Protein AF-A0A386PPX9-F1 (afdb_monomer_lite)

Foldseek 3Di:
DDDDDDDDDDDPVVVVVVVVVCVVVVDDPVVVVVVVVVVVVVVVVVVVVVVVVVVVDPPDDDDPVRVCVVVVHDD

pLDDT: mean 94.72, std 5.94, range [56.47, 98.44]

InterPro domains:
  IPR046257 Protein of unknown function DUF6290 [PF19807] (5-71)

Structure (mmCIF, N/CA/C/O backbone):
data_AF-A0A386PPX9-F1
#
_entry.id   AF-A0A386PPX9-F1
#
loop_
_atom_site.group_PDB
_atom_site.id
_atom_site.type_symbol
_atom_site.label_atom_id
_atom_site.label_alt_id
_atom_site.label_comp_id
_atom_site.label_asym_id
_atom_site.label_entity_id
_atom_site.label_seq_id
_atom_site.pdbx_PDB_ins_code
_atom_site.Cartn_x
_atom_site.Cartn_y
_atom_site.Cartn_z
_atom_site.occupancy
_atom_site.B_iso_or_equiv
_atom_site.auth_seq_id
_atom_site.auth_comp_id
_atom_site.auth_asym_id
_atom_site.auth_atom_id
_atom_site.pdbx_PDB_model_num
ATOM 1 N N . MET A 1 1 ? 8.249 -14.134 20.059 1.00 56.47 1 MET A N 1
ATOM 2 C CA . MET A 1 1 ? 8.629 -12.768 19.637 1.00 56.47 1 MET A CA 1
ATOM 3 C C . MET A 1 1 ? 8.327 -11.809 20.774 1.00 56.47 1 MET A C 1
ATOM 5 O O . MET A 1 1 ? 7.300 -11.975 21.417 1.00 56.47 1 MET A O 1
ATOM 9 N N . THR A 1 2 ? 9.206 -10.852 21.058 1.00 74.69 2 THR A N 1
ATOM 10 C CA . THR A 1 2 ? 8.955 -9.792 22.046 1.00 74.69 2 THR A CA 1
ATOM 11 C C . THR A 1 2 ? 8.218 -8.635 21.376 1.00 74.69 2 THR A C 1
ATOM 13 O O . THR A 1 2 ? 8.756 -7.990 20.480 1.00 74.69 2 THR A O 1
ATOM 16 N N . THR A 1 3 ? 6.986 -8.368 21.802 1.00 82.88 3 THR A N 1
ATOM 17 C CA . THR A 1 3 ? 6.192 -7.229 21.323 1.00 82.88 3 THR A CA 1
ATOM 18 C C . THR A 1 3 ? 6.628 -5.943 22.022 1.00 82.88 3 THR A C 1
ATOM 20 O O . THR A 1 3 ? 6.903 -5.945 23.223 1.00 82.88 3 THR A O 1
ATOM 23 N N . LYS A 1 4 ? 6.679 -4.829 21.284 1.00 91.44 4 LYS A N 1
ATOM 24 C CA . LYS A 1 4 ? 6.917 -3.490 21.841 1.00 91.44 4 LYS A CA 1
ATOM 25 C C . LYS A 1 4 ? 5.717 -2.600 21.559 1.00 91.44 4 LYS A C 1
ATOM 27 O O . LYS A 1 4 ? 5.268 -2.524 20.423 1.00 91.44 4 LYS A O 1
ATOM 32 N N . THR A 1 5 ? 5.250 -1.885 22.575 1.00 92.56 5 THR A N 1
ATOM 33 C CA . THR A 1 5 ? 4.130 -0.952 22.433 1.00 92.56 5 THR A CA 1
ATOM 34 C C . THR A 1 5 ? 4.609 0.396 21.908 1.00 92.56 5 THR A C 1
ATOM 36 O O . THR A 1 5 ? 5.645 0.914 22.332 1.00 92.56 5 THR A O 1
ATOM 39 N N . LYS A 1 6 ? 3.827 0.984 21.003 1.00 90.94 6 LYS A N 1
ATOM 40 C CA . LYS A 1 6 ? 3.953 2.374 20.562 1.00 90.94 6 LYS A CA 1
ATOM 41 C C . LYS A 1 6 ? 2.616 3.078 20.779 1.00 90.94 6 LYS A C 1
ATOM 43 O O . LYS A 1 6 ? 1.569 2.455 20.640 1.00 90.94 6 LYS A O 1
AT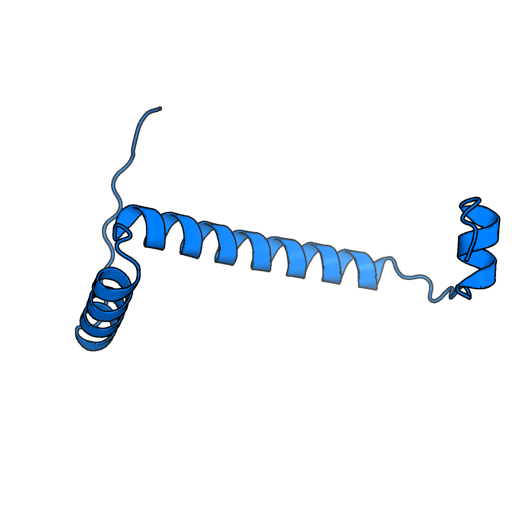OM 48 N N . SER A 1 7 ? 2.665 4.369 21.087 1.00 93.56 7 SER A N 1
ATOM 49 C CA . SER A 1 7 ? 1.475 5.215 21.210 1.00 93.56 7 SER A CA 1
ATOM 50 C C . SER A 1 7 ? 1.514 6.299 20.143 1.00 93.56 7 SER A C 1
ATOM 52 O O . SER A 1 7 ? 2.556 6.919 19.933 1.00 93.56 7 SER A O 1
ATOM 54 N N . LEU A 1 8 ? 0.376 6.545 19.497 1.00 90.19 8 LEU A N 1
ATOM 55 C CA . LEU A 1 8 ? 0.220 7.571 18.472 1.00 90.19 8 LEU A CA 1
ATOM 56 C C . LEU A 1 8 ? -0.843 8.579 18.913 1.00 90.19 8 LEU A C 1
ATOM 58 O O . LEU A 1 8 ? -1.883 8.202 19.448 1.00 90.19 8 LEU A O 1
ATOM 62 N N . ARG A 1 9 ? -0.583 9.867 18.678 1.00 96.00 9 ARG A N 1
ATOM 63 C CA . ARG A 1 9 ? -1.607 10.913 18.772 1.00 96.00 9 ARG A CA 1
ATOM 64 C C . ARG A 1 9 ? -2.153 11.162 17.374 1.00 96.00 9 ARG A C 1
ATOM 66 O O . ARG A 1 9 ? -1.380 11.469 16.472 1.00 96.00 9 ARG A O 1
ATOM 73 N N . ILE A 1 10 ? -3.464 11.045 17.217 1.00 95.12 10 ILE A N 1
ATOM 74 C CA . ILE A 1 10 ? -4.174 11.291 15.959 1.00 95.12 10 ILE A CA 1
ATOM 75 C C . ILE A 1 10 ? -5.321 12.270 16.187 1.00 95.12 10 ILE A C 1
ATOM 77 O O . ILE A 1 10 ? -5.781 12.441 17.318 1.00 95.12 10 ILE A O 1
ATOM 81 N N . SER A 1 11 ? -5.764 12.934 15.119 1.00 98.25 11 SER A N 1
ATOM 82 C CA . 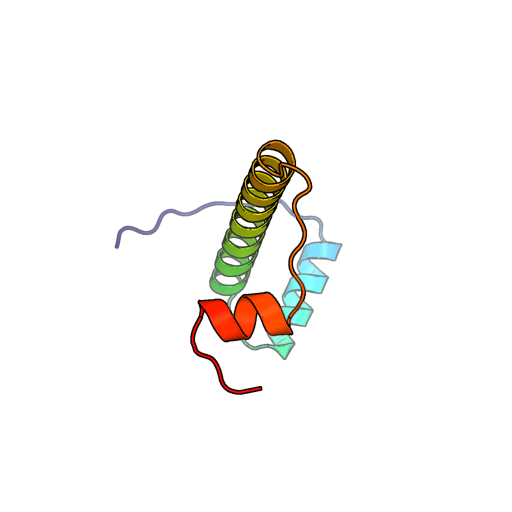SER A 1 11 ? -6.953 13.783 15.180 1.00 98.25 11 SER A CA 1
ATOM 83 C C . SER A 1 11 ? -8.208 12.942 15.421 1.00 98.25 11 SER A C 1
ATOM 85 O O . SER A 1 11 ? -8.255 11.755 15.090 1.00 98.25 11 SER A O 1
ATOM 87 N N . SER A 1 12 ? -9.245 13.577 15.973 1.00 98.00 12 SER A N 1
ATOM 88 C CA . SER A 1 12 ? -10.549 12.933 16.161 1.00 98.00 12 SER A CA 1
ATOM 89 C C . SER A 1 12 ? -11.131 12.439 14.833 1.00 98.00 12 SER A C 1
ATOM 91 O O . SER A 1 12 ? -11.651 11.329 14.768 1.00 98.00 12 SER A O 1
ATOM 93 N N . ASP A 1 13 ? -10.996 13.229 13.767 1.00 98.44 13 ASP A N 1
ATOM 94 C CA . ASP A 1 13 ? -11.535 12.880 12.449 1.00 98.44 13 ASP A CA 1
ATOM 95 C C . ASP A 1 13 ? -10.855 11.637 11.870 1.00 98.44 13 ASP A C 1
ATOM 97 O O . ASP A 1 13 ? -11.529 10.724 11.394 1.00 98.44 13 ASP A O 1
ATOM 101 N N . LEU A 1 14 ? -9.524 11.554 11.984 1.00 97.38 14 LEU A N 1
ATOM 102 C CA . LEU A 1 14 ? -8.778 10.381 11.539 1.00 97.38 14 LEU A CA 1
ATOM 103 C C . LEU A 1 14 ? -9.137 9.146 12.373 1.00 97.38 14 LEU A C 1
ATOM 105 O O . LEU A 1 14 ? -9.318 8.068 11.818 1.00 97.38 14 LEU A O 1
ATOM 109 N N . ASN A 1 15 ? -9.290 9.298 13.691 1.00 97.19 15 ASN A N 1
ATOM 110 C CA . ASN A 1 15 ? -9.738 8.206 14.555 1.00 97.19 15 ASN A CA 1
ATOM 111 C C . ASN A 1 15 ? -11.118 7.673 14.135 1.00 97.19 15 ASN A C 1
ATOM 113 O O . ASN A 1 15 ? -11.322 6.462 14.096 1.00 97.19 15 ASN A O 1
ATOM 117 N N . ASN A 1 16 ? -12.057 8.560 13.800 1.00 98.19 16 ASN A N 1
ATOM 118 C CA . ASN A 1 16 ? -13.390 8.159 13.353 1.00 98.19 16 ASN A CA 1
ATOM 119 C C . ASN A 1 16 ? -13.328 7.405 12.019 1.00 98.19 16 ASN A C 1
ATOM 121 O O . ASN A 1 16 ? -13.888 6.316 11.918 1.00 98.19 16 ASN A O 1
ATOM 125 N N . ALA A 1 17 ? -12.573 7.923 11.048 1.00 98.12 17 ALA A N 1
ATOM 126 C CA . ALA A 1 17 ? -12.384 7.268 9.756 1.00 98.12 17 ALA A CA 1
ATOM 127 C C . ALA A 1 17 ? -11.743 5.876 9.891 1.00 98.12 17 ALA A C 1
ATOM 129 O O . ALA A 1 17 ? -12.208 4.922 9.271 1.00 98.12 17 ALA A O 1
ATOM 130 N N . ILE A 1 18 ? -10.718 5.741 10.742 1.00 96.81 18 ILE A N 1
ATOM 131 C CA . ILE A 1 18 ? -10.090 4.447 11.039 1.00 96.81 18 ILE A CA 1
ATOM 132 C C . ILE A 1 18 ? -11.122 3.494 11.638 1.00 96.81 18 ILE A C 1
ATOM 134 O O . ILE A 1 18 ? -11.260 2.375 11.165 1.00 96.81 18 ILE A O 1
ATOM 138 N N . ASN A 1 19 ? -11.895 3.928 12.634 1.00 97.06 19 ASN A N 1
ATOM 139 C CA . ASN A 1 19 ? -12.890 3.061 13.262 1.00 97.06 19 ASN A CA 1
ATOM 140 C C . ASN A 1 19 ? -13.974 2.597 12.284 1.00 97.06 19 ASN A C 1
ATOM 142 O O . ASN A 1 19 ? -14.402 1.449 12.361 1.00 97.06 19 ASN A O 1
ATOM 146 N N . ASP A 1 20 ? -14.424 3.459 11.374 1.00 98.25 20 ASP A N 1
ATOM 147 C CA . ASP A 1 20 ? -15.417 3.078 10.369 1.00 98.25 20 ASP A CA 1
ATOM 148 C C . ASP A 1 20 ? -14.847 2.079 9.359 1.00 98.25 20 ASP A C 1
ATOM 150 O O . ASP A 1 20 ? -15.515 1.102 9.024 1.00 98.25 20 ASP A O 1
ATOM 154 N N . TYR A 1 21 ? -13.587 2.253 8.960 1.00 97.94 21 TYR A N 1
ATOM 155 C CA . TYR A 1 21 ? -12.864 1.281 8.147 1.00 97.94 21 TYR A CA 1
ATOM 156 C C . TYR A 1 21 ? -12.734 -0.081 8.858 1.00 97.94 21 TYR A C 1
ATOM 158 O O . TYR A 1 21 ? -13.161 -1.095 8.308 1.00 97.94 21 TYR A O 1
ATOM 166 N N . LEU A 1 22 ? -12.278 -0.106 10.117 1.00 97.75 22 LEU A N 1
ATOM 167 C CA . LEU A 1 22 ? -12.119 -1.343 10.898 1.00 97.75 22 LEU A CA 1
ATOM 168 C C . LEU A 1 22 ? -13.453 -2.076 11.138 1.00 97.75 22 LEU A C 1
ATOM 170 O O . LEU A 1 22 ? -13.482 -3.303 11.185 1.00 97.75 22 LEU A O 1
ATOM 174 N N . LYS A 1 23 ? -14.577 -1.354 11.269 1.00 98.00 23 LYS A N 1
ATOM 175 C CA . LYS A 1 23 ? -15.916 -1.974 11.366 1.00 98.00 23 LYS A CA 1
ATOM 176 C C . LYS A 1 23 ? -16.300 -2.726 10.094 1.00 98.00 23 LYS A C 1
ATOM 178 O O . LYS A 1 23 ? -17.002 -3.729 10.183 1.00 98.00 23 LYS A O 1
ATOM 183 N N . VAL A 1 24 ? -15.895 -2.218 8.931 1.00 98.06 24 VAL A N 1
ATOM 184 C CA . VAL A 1 24 ? -16.204 -2.821 7.630 1.00 98.06 24 VAL A CA 1
ATOM 185 C C . VAL A 1 24 ? -15.276 -3.998 7.344 1.00 98.06 24 VAL A C 1
ATOM 187 O O . VAL A 1 24 ? -15.745 -5.034 6.881 1.00 98.06 24 VAL A O 1
ATOM 190 N N . THR A 1 25 ? -13.978 -3.861 7.625 1.00 97.06 25 THR A N 1
ATOM 191 C CA . THR A 1 25 ? -12.986 -4.904 7.321 1.00 97.06 25 THR A CA 1
ATOM 192 C C . THR A 1 25 ? -12.907 -5.994 8.387 1.00 97.06 25 THR A C 1
ATOM 194 O O . THR A 1 25 ? -12.492 -7.113 8.091 1.00 97.06 25 THR A O 1
ATOM 197 N N . GLY A 1 26 ? -13.308 -5.692 9.625 1.00 97.00 26 GLY A N 1
ATOM 198 C CA . GLY A 1 26 ? -13.201 -6.602 10.764 1.00 97.00 26 GLY A CA 1
ATOM 199 C C . GLY A 1 26 ? -11.770 -6.784 11.280 1.00 97.00 26 GLY A C 1
ATOM 200 O O . GLY A 1 26 ? -11.536 -7.633 12.141 1.00 97.00 26 GLY A O 1
ATOM 201 N N . GLU A 1 27 ? -10.805 -6.017 10.770 1.00 96.50 27 GLU A N 1
ATOM 202 C CA . GLU A 1 27 ? -9.416 -6.100 11.212 1.00 96.50 27 GLU A CA 1
ATOM 203 C C . GLU A 1 27 ? -9.184 -5.355 12.537 1.00 96.50 27 GLU A C 1
ATOM 205 O O . GLU A 1 27 ? -9.955 -4.490 12.958 1.00 96.50 27 GLU A O 1
ATOM 210 N N . SER A 1 28 ? -8.085 -5.683 13.218 1.00 96.75 28 SER A N 1
ATOM 211 C CA . SER A 1 28 ? -7.686 -4.963 14.428 1.00 96.75 28 SER A CA 1
ATOM 212 C C . SER A 1 28 ? -6.937 -3.676 14.081 1.00 96.75 28 SER A C 1
ATOM 214 O O . SER A 1 28 ? -6.213 -3.613 13.089 1.00 96.75 28 SER A O 1
ATOM 216 N N . PHE A 1 29 ? -6.997 -2.672 14.960 1.00 95.19 29 PHE A N 1
ATOM 217 C CA . PHE A 1 29 ? -6.173 -1.472 14.791 1.00 95.19 29 PHE A CA 1
ATOM 218 C C . PHE A 1 29 ? -4.671 -1.796 14.718 1.00 95.19 29 PHE A C 1
ATOM 220 O O . PHE A 1 29 ? -3.942 -1.152 13.970 1.00 95.19 29 PHE A O 1
ATOM 227 N N . ASN A 1 30 ? -4.202 -2.798 15.473 1.00 94.50 30 ASN A N 1
ATOM 228 C CA . ASN A 1 30 ? -2.787 -3.166 15.475 1.00 94.50 30 ASN A CA 1
ATOM 229 C C . ASN A 1 30 ? -2.354 -3.770 14.133 1.00 94.50 30 ASN A C 1
ATOM 231 O O . ASN A 1 30 ? -1.337 -3.350 13.597 1.00 94.50 30 ASN A O 1
ATOM 235 N N . SER A 1 31 ? -3.141 -4.696 13.569 1.00 95.69 31 SER A N 1
ATOM 236 C CA . SER A 1 31 ? -2.856 -5.274 12.247 1.00 95.69 31 SER A CA 1
ATOM 237 C C . SER A 1 31 ? -2.885 -4.209 11.154 1.00 95.69 31 SER A C 1
ATOM 239 O O . SER A 1 31 ? -1.952 -4.132 10.362 1.00 95.69 31 SER A O 1
ATOM 241 N N . PHE A 1 32 ? -3.887 -3.325 11.181 1.00 96.19 32 PHE A N 1
ATOM 242 C CA . PHE A 1 32 ? -3.969 -2.196 10.257 1.00 96.19 32 PHE A CA 1
ATOM 243 C C . PHE A 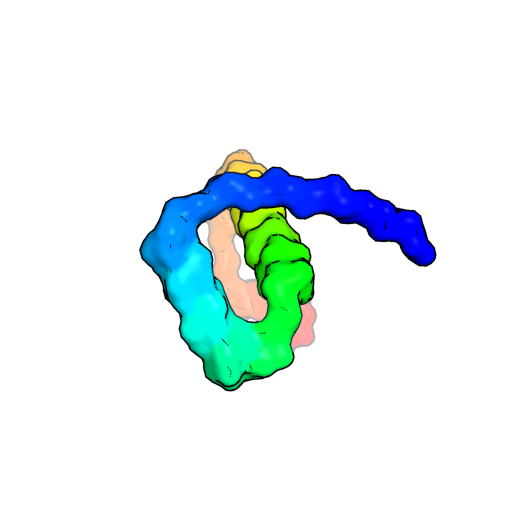1 32 ? -2.726 -1.297 10.345 1.00 96.19 32 PHE A C 1
ATOM 245 O O . PHE A 1 32 ? -2.109 -0.966 9.334 1.00 96.19 32 PHE A O 1
ATOM 252 N N . ALA A 1 33 ? -2.333 -0.912 11.563 1.00 94.81 33 ALA A N 1
ATOM 253 C CA . ALA A 1 33 ? -1.191 -0.034 11.780 1.00 94.81 33 ALA A CA 1
ATOM 254 C C . ALA A 1 33 ? 0.137 -0.692 11.372 1.00 94.81 33 ALA A C 1
ATOM 256 O O . ALA A 1 33 ? 0.993 -0.019 10.800 1.00 94.81 33 ALA A O 1
ATOM 257 N N . GLU A 1 34 ? 0.321 -1.984 11.656 1.00 94.50 34 GLU A N 1
ATOM 258 C CA . GLU A 1 34 ? 1.508 -2.743 11.248 1.00 94.50 34 GLU A CA 1
ATOM 259 C C . GLU A 1 34 ? 1.637 -2.808 9.725 1.00 94.50 34 GLU A C 1
ATOM 261 O O . GLU A 1 34 ? 2.698 -2.454 9.206 1.00 94.50 34 GLU A O 1
ATOM 266 N N . SER A 1 35 ? 0.560 -3.158 9.017 1.00 95.81 35 SER A N 1
ATOM 267 C CA . SER A 1 35 ? 0.533 -3.178 7.550 1.00 95.81 35 SER A CA 1
ATOM 268 C C . SER A 1 35 ? 0.791 -1.795 6.960 1.00 95.81 35 SER A C 1
ATOM 270 O O . SER A 1 35 ? 1.726 -1.628 6.188 1.00 95.81 35 SER A O 1
ATOM 272 N N . ALA A 1 36 ? 0.074 -0.762 7.411 1.00 95.31 36 ALA A N 1
ATOM 273 C CA . ALA A 1 36 ? 0.260 0.593 6.895 1.00 95.31 36 ALA A CA 1
ATOM 274 C C . ALA A 1 36 ? 1.693 1.125 7.105 1.00 95.31 36 ALA A C 1
ATOM 276 O O . ALA A 1 36 ? 2.225 1.856 6.266 1.00 95.31 36 ALA A O 1
ATOM 277 N N . MET A 1 37 ? 2.335 0.779 8.229 1.00 95.31 37 MET A N 1
ATOM 278 C CA . MET A 1 37 ? 3.740 1.120 8.465 1.00 95.31 37 MET A CA 1
ATOM 279 C C . MET A 1 37 ? 4.676 0.342 7.537 1.00 95.31 37 MET A C 1
ATOM 281 O O . MET A 1 37 ? 5.615 0.943 7.013 1.00 95.31 37 MET A O 1
ATOM 285 N N . ALA A 1 38 ? 4.439 -0.958 7.340 1.00 96.50 38 ALA A N 1
ATOM 286 C CA . ALA A 1 38 ? 5.224 -1.793 6.434 1.00 96.50 38 ALA A CA 1
ATOM 287 C C . ALA A 1 38 ? 5.149 -1.265 4.996 1.00 96.50 38 ALA A C 1
ATOM 289 O O . ALA A 1 38 ? 6.191 -0.933 4.433 1.00 96.50 38 ALA A O 1
ATOM 290 N N . ASP A 1 39 ? 3.940 -1.043 4.481 1.00 97.81 39 ASP A N 1
ATOM 291 C CA . ASP A 1 39 ? 3.699 -0.511 3.138 1.00 97.81 39 ASP A CA 1
ATOM 292 C C . ASP A 1 39 ? 4.400 0.840 2.956 1.00 97.81 39 ASP A C 1
ATOM 294 O O . ASP A 1 39 ? 5.014 1.127 1.928 1.00 97.81 39 ASP A O 1
ATOM 298 N N . LYS A 1 40 ? 4.348 1.716 3.969 1.00 97.06 40 LYS A N 1
ATOM 299 C CA . LYS A 1 40 ? 5.006 3.025 3.882 1.00 97.06 40 LYS A CA 1
ATOM 300 C C . LYS A 1 40 ? 6.529 2.910 3.831 1.00 97.06 40 LYS A C 1
ATOM 302 O O . LYS A 1 40 ? 7.162 3.724 3.157 1.00 97.06 40 LYS A O 1
ATOM 307 N N . MET A 1 41 ? 7.112 1.958 4.558 1.00 97.62 41 MET A N 1
ATOM 308 C CA . MET A 1 41 ? 8.552 1.699 4.530 1.00 97.62 41 MET A CA 1
ATOM 309 C C . MET A 1 41 ? 8.979 1.078 3.199 1.00 97.62 41 MET A C 1
ATOM 311 O O . MET A 1 41 ? 9.963 1.543 2.633 1.00 97.62 41 MET A O 1
ATOM 315 N N . GLU A 1 42 ? 8.229 0.104 2.682 1.00 97.88 42 GLU A N 1
ATOM 316 C CA . GLU A 1 42 ? 8.471 -0.518 1.374 1.00 97.88 42 GLU A CA 1
ATOM 317 C C . GLU A 1 42 ? 8.453 0.529 0.260 1.00 97.88 42 GLU A C 1
ATOM 319 O O . GLU A 1 42 ? 9.448 0.694 -0.433 1.00 97.88 42 GLU A O 1
ATOM 324 N N . ASN A 1 43 ? 7.418 1.372 0.201 1.00 97.75 43 ASN A N 1
ATOM 325 C CA . ASN A 1 43 ? 7.338 2.462 -0.776 1.00 97.75 43 ASN A CA 1
ATOM 326 C C . ASN A 1 43 ? 8.571 3.389 -0.761 1.00 97.75 43 ASN A C 1
ATOM 328 O O . ASN A 1 43 ? 8.963 3.943 -1.788 1.00 97.75 43 ASN A O 1
ATOM 332 N N . LEU A 1 44 ? 9.179 3.624 0.408 1.00 97.62 44 LEU A N 1
ATOM 333 C CA . LEU A 1 44 ? 10.400 4.432 0.506 1.00 97.62 44 LEU A CA 1
ATOM 334 C C . LEU A 1 44 ? 11.632 3.692 -0.025 1.00 97.62 44 LEU A C 1
ATOM 336 O O . LEU A 1 44 ? 12.518 4.342 -0.584 1.00 97.62 44 LEU A O 1
ATOM 340 N N . LEU A 1 45 ? 11.691 2.374 0.166 1.00 97.75 45 LEU A N 1
ATOM 341 C CA . LEU A 1 45 ? 12.735 1.516 -0.387 1.00 97.75 45 LEU A CA 1
ATOM 342 C C . LEU A 1 45 ? 12.593 1.422 -1.908 1.00 97.75 45 LEU A C 1
ATOM 344 O O . LEU A 1 45 ? 13.551 1.736 -2.603 1.00 97.75 45 LEU A O 1
ATOM 348 N N . ASP A 1 46 ? 11.392 1.177 -2.426 1.00 97.94 46 ASP A N 1
ATOM 349 C CA . ASP A 1 46 ? 11.124 1.133 -3.868 1.00 97.94 46 ASP A CA 1
ATOM 350 C C . ASP A 1 46 ? 11.506 2.444 -4.558 1.00 97.94 46 ASP A C 1
ATOM 352 O O . ASP A 1 46 ? 12.159 2.460 -5.600 1.00 97.94 46 ASP A O 1
ATOM 356 N N . LEU A 1 47 ? 11.160 3.585 -3.952 1.00 97.75 47 LEU A N 1
ATOM 357 C CA . LEU A 1 47 ? 11.558 4.895 -4.472 1.00 97.75 47 LEU A CA 1
ATOM 358 C C . LEU A 1 47 ? 13.074 5.101 -4.464 1.00 97.75 47 LEU A C 1
ATOM 360 O O . LEU A 1 47 ? 13.589 5.877 -5.274 1.00 97.75 47 LEU A O 1
ATOM 364 N N . LYS A 1 48 ? 13.789 4.487 -3.521 1.00 97.25 48 LYS A N 1
ATOM 365 C CA . LYS A 1 48 ? 15.248 4.532 -3.480 1.00 97.25 48 LYS A CA 1
ATOM 366 C C . LYS A 1 48 ? 15.823 3.658 -4.595 1.00 97.25 48 LYS A C 1
ATOM 368 O O . LYS A 1 48 ? 16.634 4.167 -5.365 1.00 97.25 48 LYS A O 1
ATOM 373 N N . ASP A 1 49 ? 15.356 2.423 -4.715 1.00 97.31 49 ASP A N 1
ATOM 374 C CA . ASP A 1 49 ? 15.825 1.456 -5.706 1.00 97.31 49 ASP A CA 1
ATOM 375 C C . ASP A 1 49 ? 15.546 1.957 -7.128 1.00 97.31 49 ASP A C 1
ATOM 377 O O . ASP A 1 49 ? 16.433 1.947 -7.978 1.00 97.31 49 ASP A O 1
ATOM 381 N N . TYR A 1 50 ? 14.371 2.545 -7.365 1.00 96.56 50 TYR A N 1
ATOM 382 C CA . TYR A 1 50 ? 14.039 3.208 -8.627 1.00 96.56 50 TYR A CA 1
ATOM 383 C C . TYR A 1 50 ? 15.008 4.352 -8.965 1.00 96.56 50 TYR A C 1
ATOM 385 O O . TYR A 1 50 ? 15.477 4.474 -10.097 1.00 96.56 50 TYR A O 1
ATOM 393 N N . LYS A 1 51 ? 15.357 5.198 -7.987 1.00 96.50 51 LYS A N 1
ATOM 394 C CA . LYS A 1 51 ? 16.330 6.285 -8.199 1.00 96.50 51 LYS A CA 1
ATOM 395 C C . LYS A 1 51 ? 17.737 5.764 -8.467 1.00 96.50 51 LYS A C 1
ATOM 397 O O . LYS A 1 51 ? 18.499 6.444 -9.149 1.00 96.50 51 LYS A O 1
ATOM 402 N N . GLU A 1 52 ? 18.109 4.633 -7.883 1.00 96.38 52 GLU A N 1
ATOM 403 C CA . GLU A 1 52 ? 19.388 3.977 -8.155 1.00 96.38 52 GLU A CA 1
ATOM 404 C C . GLU A 1 52 ? 19.389 3.373 -9.563 1.00 96.38 52 GLU A C 1
ATOM 406 O O . GLU A 1 52 ? 20.315 3.651 -10.321 1.00 96.38 52 GLU A O 1
ATOM 411 N N . ALA A 1 53 ? 18.310 2.694 -9.960 1.00 95.44 53 ALA A N 1
ATOM 412 C CA . ALA A 1 53 ? 18.133 2.157 -11.306 1.00 95.44 53 ALA A CA 1
ATOM 413 C C . ALA A 1 53 ? 18.246 3.247 -12.384 1.00 95.44 53 ALA A C 1
ATOM 415 O O . ALA A 1 53 ? 19.019 3.084 -13.319 1.00 95.44 53 ALA A O 1
ATOM 416 N N . ILE A 1 54 ? 17.585 4.401 -12.211 1.00 95.56 54 ILE A N 1
ATOM 417 C CA . ILE A 1 54 ? 17.697 5.529 -13.159 1.00 95.56 54 ILE A CA 1
ATOM 418 C C . ILE A 1 54 ? 19.137 6.042 -13.283 1.00 95.56 54 ILE A C 1
ATOM 420 O O . ILE A 1 54 ? 19.562 6.444 -14.359 1.00 95.56 54 ILE A O 1
ATOM 424 N N . LYS A 1 55 ? 19.905 6.086 -12.189 1.00 94.88 55 LYS A N 1
ATOM 425 C CA . LYS A 1 55 ? 21.301 6.561 -12.242 1.00 94.88 55 LYS A CA 1
ATOM 426 C C . LYS A 1 55 ? 22.219 5.591 -12.979 1.00 94.88 55 LYS A C 1
ATOM 428 O O . LYS A 1 55 ? 23.247 6.020 -13.493 1.00 94.88 55 LYS A O 1
ATOM 433 N N . SER A 1 56 ? 21.884 4.307 -12.938 1.00 92.81 56 SER A N 1
ATOM 434 C CA . SER A 1 56 ? 22.627 3.227 -13.581 1.00 92.81 56 SER A CA 1
ATOM 435 C C . SER A 1 56 ? 22.136 2.917 -14.994 1.00 92.81 56 SER A C 1
ATOM 437 O O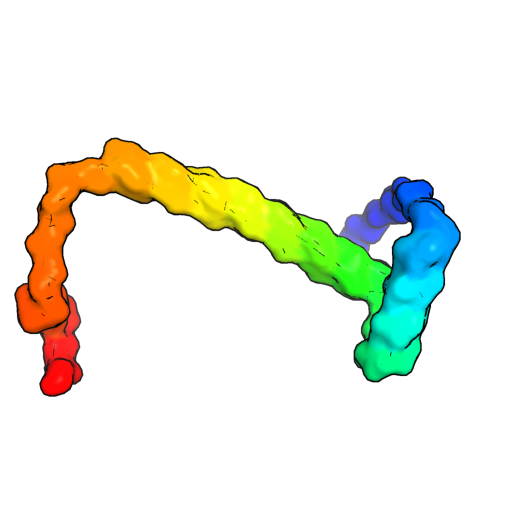 . SER A 1 56 ? 22.757 2.094 -15.660 1.00 92.81 56 SER A O 1
ATOM 439 N N . ASP A 1 57 ? 21.058 3.559 -15.443 1.00 92.50 57 ASP A N 1
ATOM 440 C CA . ASP A 1 57 ? 20.539 3.439 -16.799 1.00 92.50 57 ASP A CA 1
ATOM 441 C C . ASP A 1 57 ? 21.513 4.088 -17.795 1.00 92.50 57 ASP A C 1
ATOM 443 O O . ASP A 1 57 ? 21.778 5.293 -17.744 1.00 92.50 57 ASP A O 1
ATOM 447 N N . ASP A 1 58 ? 22.076 3.273 -18.687 1.00 94.44 58 ASP A N 1
ATOM 448 C CA . ASP A 1 58 ? 22.986 3.715 -19.745 1.00 94.44 58 ASP A CA 1
ATOM 449 C C . ASP A 1 58 ? 22.250 4.156 -21.024 1.00 94.44 58 ASP A C 1
ATOM 451 O O . ASP A 1 58 ? 22.883 4.585 -21.993 1.00 94.44 58 ASP A O 1
ATOM 455 N N . GLY A 1 59 ? 20.914 4.102 -21.019 1.00 93.50 59 GLY A N 1
ATOM 456 C CA . GLY A 1 59 ? 20.056 4.482 -22.132 1.00 93.50 59 GLY A CA 1
ATOM 457 C C . GLY A 1 59 ? 19.938 3.415 -23.221 1.00 93.50 59 GLY A C 1
ATOM 458 O O . GLY A 1 59 ? 19.368 3.694 -24.281 1.00 93.50 59 GLY A O 1
ATOM 459 N N . THR A 1 60 ? 20.458 2.206 -23.005 1.00 94.12 60 THR A N 1
ATOM 460 C CA . THR A 1 60 ? 20.294 1.090 -23.940 1.00 94.12 60 THR A CA 1
ATOM 461 C C . THR A 1 60 ? 18.878 0.529 -23.849 1.00 94.12 60 THR A C 1
ATOM 463 O O . THR A 1 60 ? 18.395 0.178 -22.777 1.00 94.12 60 THR A O 1
ATOM 466 N N . HIS A 1 61 ? 18.205 0.411 -24.994 1.00 93.75 61 HIS A N 1
ATOM 467 C CA . HIS A 1 61 ? 16.853 -0.136 -25.084 1.00 93.75 61 HIS A CA 1
ATOM 468 C C . HIS A 1 61 ? 16.865 -1.399 -25.942 1.00 93.75 61 HIS A C 1
ATOM 470 O O . HIS A 1 61 ? 17.520 -1.431 -26.983 1.00 93.75 61 HIS A O 1
ATOM 476 N N . PHE A 1 62 ? 16.099 -2.405 -25.525 1.00 94.44 62 PHE A N 1
ATOM 477 C CA . PHE A 1 62 ? 15.905 -3.653 -26.258 1.00 94.44 62 PHE A CA 1
ATOM 478 C C . PHE A 1 62 ? 14.433 -3.805 -26.629 1.00 94.44 62 PHE A C 1
ATOM 480 O O . PHE A 1 62 ? 13.538 -3.437 -25.864 1.00 94.44 62 PHE A O 1
ATOM 487 N N . THR A 1 63 ? 14.172 -4.352 -27.807 1.00 96.31 63 THR A N 1
ATOM 488 C CA . THR A 1 63 ? 12.829 -4.762 -28.216 1.00 96.31 63 THR A CA 1
ATOM 489 C C . THR A 1 63 ? 12.396 -6.017 -27.461 1.00 96.31 63 THR A C 1
ATOM 491 O O . THR A 1 63 ? 13.219 -6.799 -26.983 1.00 96.31 63 THR A O 1
ATOM 494 N N . ILE A 1 64 ? 11.083 -6.236 -27.374 1.00 95.06 64 ILE A N 1
ATOM 495 C CA . ILE A 1 64 ? 10.524 -7.437 -26.739 1.00 95.06 64 ILE A CA 1
ATOM 496 C C . ILE A 1 64 ? 11.031 -8.715 -27.432 1.00 95.06 64 ILE A C 1
ATOM 498 O O . ILE A 1 64 ? 11.379 -9.668 -26.740 1.00 95.06 64 ILE A O 1
ATOM 502 N N . ASP A 1 65 ? 11.163 -8.709 -28.763 1.00 96.50 65 ASP A N 1
ATOM 503 C CA . ASP A 1 65 ? 11.686 -9.846 -29.535 1.00 96.50 65 ASP A CA 1
ATOM 504 C C . ASP A 1 65 ? 13.157 -10.149 -29.198 1.00 96.50 65 ASP A C 1
ATOM 506 O O . ASP A 1 65 ? 13.537 -11.311 -29.058 1.00 96.50 65 ASP A O 1
ATOM 510 N N . GLU A 1 66 ? 13.994 -9.115 -29.038 1.00 96.62 66 GLU A N 1
ATOM 511 C CA . GLU A 1 66 ? 15.400 -9.271 -28.633 1.00 96.62 66 GLU A CA 1
ATOM 512 C C . GLU A 1 66 ? 15.513 -9.859 -27.226 1.00 96.62 66 GLU A C 1
ATOM 514 O O . GLU A 1 66 ? 16.290 -10.789 -27.008 1.00 96.62 66 GLU A O 1
ATOM 519 N N . VAL A 1 67 ? 14.700 -9.363 -26.289 1.00 95.69 67 VAL A N 1
ATOM 520 C CA . VAL A 1 67 ? 14.663 -9.866 -24.911 1.00 95.69 67 VAL A CA 1
ATOM 521 C C . VAL A 1 67 ? 14.162 -11.309 -24.869 1.00 95.69 67 VAL A C 1
ATOM 523 O O . VAL A 1 67 ? 14.759 -12.143 -24.194 1.00 95.69 67 VAL A O 1
ATOM 526 N N . ALA A 1 68 ? 13.098 -11.638 -25.601 1.00 96.06 68 ALA A N 1
ATOM 527 C CA . ALA A 1 68 ? 12.551 -12.991 -25.631 1.00 96.06 68 ALA A CA 1
ATOM 528 C C . ALA A 1 68 ? 13.510 -13.994 -26.270 1.00 96.06 68 ALA A C 1
ATOM 530 O O . ALA A 1 68 ? 13.677 -15.099 -25.752 1.00 96.06 68 ALA A O 1
ATOM 531 N N . LYS A 1 69 ? 14.208 -13.588 -27.335 1.00 96.38 69 LYS A N 1
ATOM 532 C CA . LYS A 1 69 ? 15.270 -14.391 -27.941 1.00 96.38 69 LYS A CA 1
ATOM 533 C C . LYS A 1 69 ? 16.411 -14.661 -26.957 1.00 96.38 69 LYS A C 1
ATOM 535 O O . LYS A 1 69 ? 16.868 -15.798 -26.881 1.00 96.38 69 LYS A O 1
ATOM 540 N N . GLU A 1 70 ? 16.861 -13.650 -26.215 1.00 96.62 70 GLU A N 1
ATOM 541 C CA . GLU A 1 70 ? 17.942 -13.793 -25.228 1.00 96.62 70 GLU A CA 1
ATOM 542 C C . GLU A 1 70 ? 17.523 -14.668 -24.036 1.00 96.62 70 GLU A C 1
ATOM 544 O O . GLU A 1 70 ? 18.281 -15.522 -23.582 1.00 96.62 70 GLU A O 1
ATOM 549 N N . LEU A 1 71 ? 16.289 -14.499 -23.551 1.00 96.62 71 LEU A N 1
ATOM 550 C CA . LEU A 1 71 ? 15.751 -15.247 -22.410 1.00 96.62 71 LEU A CA 1
ATOM 551 C C . LEU A 1 71 ? 15.157 -16.613 -22.789 1.00 96.62 71 LEU A C 1
ATOM 553 O O . LEU A 1 71 ? 14.704 -17.342 -21.905 1.00 96.62 71 LEU A O 1
ATOM 557 N N . ASN A 1 72 ? 15.168 -16.972 -24.076 1.00 95.06 72 ASN A N 1
ATOM 558 C CA . ASN A 1 72 ? 14.581 -18.198 -24.618 1.00 95.06 72 ASN A CA 1
ATOM 559 C C . ASN A 1 72 ? 13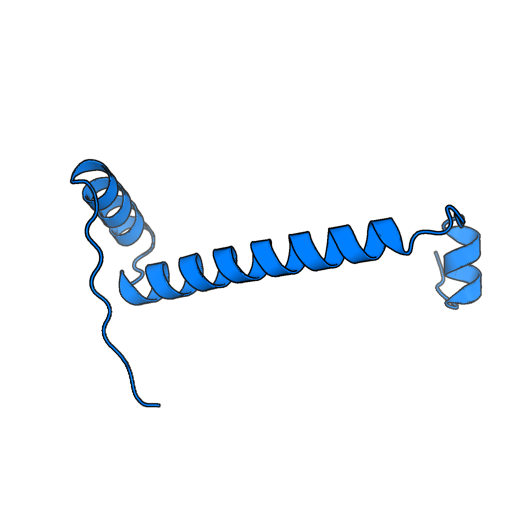.099 -18.374 -24.220 1.00 95.06 72 ASN A C 1
ATOM 561 O O . ASN A 1 72 ? 12.675 -19.441 -23.767 1.00 95.06 72 A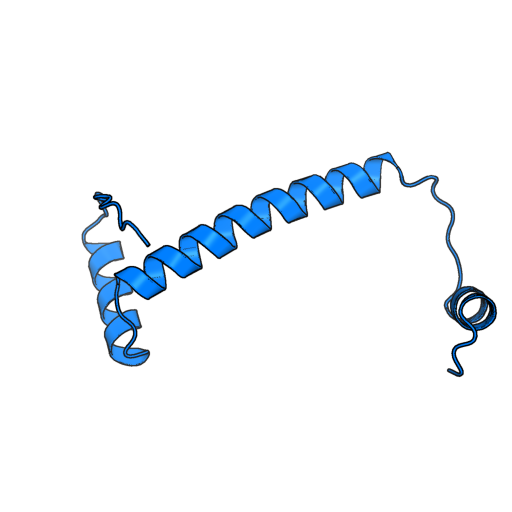SN A O 1
ATOM 565 N N . ILE A 1 73 ? 12.330 -17.293 -24.364 1.00 94.81 73 ILE A N 1
ATOM 566 C CA . ILE A 1 73 ? 10.883 -17.235 -24.134 1.00 94.81 73 ILE A CA 1
ATOM 567 C C . ILE A 1 73 ? 10.185 -17.255 -25.497 1.00 94.81 73 ILE A C 1
ATOM 569 O O . ILE A 1 73 ? 10.544 -16.483 -26.382 1.00 94.81 73 ILE A O 1
ATOM 573 N N . ASP A 1 74 ? 9.190 -18.127 -25.655 1.00 90.69 74 ASP A N 1
ATOM 574 C CA . ASP A 1 74 ? 8.326 -18.158 -26.841 1.00 90.69 74 ASP A CA 1
ATOM 575 C C . ASP A 1 74 ? 7.176 -17.155 -26.634 1.00 90.69 74 ASP A C 1
ATOM 577 O O . ASP A 1 74 ? 6.482 -17.230 -25.612 1.00 90.69 74 ASP A O 1
ATOM 581 N N . LEU A 1 75 ? 7.036 -16.186 -27.545 1.00 78.19 75 LEU A N 1
ATOM 582 C CA . LEU A 1 75 ? 6.070 -15.077 -27.469 1.00 78.19 75 LEU A CA 1
ATOM 583 C C . LEU A 1 75 ? 4.815 -15.324 -28.310 1.00 78.19 75 LEU A C 1
ATOM 585 O O . LEU A 1 75 ? 4.949 -15.790 -29.463 1.00 78.19 75 LEU A O 1
#

Organism: NCBI:txid2304606

Sequence (75 aa):
MTTKTKSLRISSDLNNAINDYLKVTGESFNSFAESAMADKMENLLDLKDYKEAIKSDDGTHFTIDEVAKELNIDL

Radius of gyration: 21.61 Å; chains: 1; bounding box: 39×32×52 Å

Secondary structure (DSSP, 8-state):
-----------HHHHHHHHHHHHHH---HHHHHHHHHHHHHHHHHHHHHHHHHHHH-------HHHHHHHHT---